Protein 7DTJ (pdb70)

Structure (mmCIF, N/CA/C/O backbone):
data_7DTJ
#
_entry.id   7DTJ
#
_cell.length_a   82.825
_cell.length_b   82.825
_cell.length_c   60.769
_cell.angle_alpha   90.000
_cell.angle_beta   90.000
_cell.angle_gamma   120.000
#
_symmetry.space_group_name_H-M   'P 31 2 1'
#
loop_
_entity.id
_entity.type
_entity.pdbx_description
1 polymer 'ATP-dependent RNA helicase cgh-1'
2 water water
#
loop_
_atom_site.group_PDB
_atom_site.id
_atom_site.type_symbol
_atom_site.label_atom_id
_atom_site.label_alt_id
_atom_site.label_comp_id
_atom_site.label_asym_id
_atom_site.label_entity_id
_atom_site.label_seq_id
_atom_site.pdbx_PDB_ins_code
_atom_site.Cartn_x
_atom_site.Cartn_y
_atom_site.Cartn_z
_atom_site.occupancy
_atom_site.B_iso_or_equiv
_atom_site.auth_seq_id
_atom_site.auth_comp_id
_atom_site.auth_asym_id
_atom_site.auth_atom_id
_atom_site.pdbx_PDB_model_num
ATOM 1 N N . MET A 1 9 ? -41.641 -13.471 17.471 1.00 73.08 247 MET A N 1
ATOM 2 C CA . MET A 1 9 ? -42.081 -12.429 16.552 1.00 70.26 247 MET A CA 1
ATOM 3 C C . MET A 1 9 ? -41.598 -11.058 17.021 1.00 65.52 247 MET A C 1
ATOM 4 O O . MET A 1 9 ? -41.540 -10.785 18.220 1.00 63.91 247 MET A O 1
ATOM 9 N N . GLU A 1 10 ? -41.254 -10.201 16.065 1.00 63.07 248 GLU A N 1
ATOM 10 C CA . GLU A 1 10 ? -40.694 -8.895 16.375 1.00 62.70 248 GLU A CA 1
ATOM 11 C C . GLU A 1 10 ? -41.783 -7.916 16.796 1.00 61.75 248 GLU A C 1
ATOM 12 O O . GLU A 1 10 ? -42.920 -7.971 16.319 1.00 64.04 248 GLU A O 1
ATOM 18 N N . GLU A 1 11 ? -41.418 -7.008 17.704 1.00 59.49 249 GLU A N 1
ATOM 19 C CA . GLU A 1 11 ? -42.344 -5.961 18.122 1.00 58.51 249 GLU A CA 1
ATOM 20 C C . GLU A 1 11 ? -42.641 -5.004 16.974 1.00 57.73 249 GLU A C 1
ATOM 21 O O . GLU A 1 11 ? -43.805 -4.690 16.697 1.00 56.22 249 GLU A O 1
ATOM 27 N N . LEU A 1 12 ? -41.599 -4.533 16.294 1.00 56.24 250 LEU A N 1
ATOM 28 C CA . LEU A 1 12 ? -41.770 -3.623 15.173 1.00 56.58 250 LEU A CA 1
ATOM 29 C C . LEU A 1 12 ? -42.094 -4.397 13.903 1.00 59.96 250 LEU A C 1
ATOM 30 O O . LEU A 1 12 ? -41.570 -5.491 13.673 1.00 61.28 250 LEU A O 1
ATOM 35 N N . THR A 1 13 ? -42.963 -3.821 13.076 1.00 61.64 251 THR A N 1
ATOM 36 C CA . THR A 1 13 ? -43.358 -4.425 11.814 1.00 60.56 251 THR A CA 1
ATOM 37 C C . THR A 1 13 ? -43.146 -3.428 10.682 1.00 59.01 251 THR A C 1
ATOM 38 O O . THR A 1 13 ? -43.104 -2.213 10.892 1.00 54.95 251 THR A O 1
ATOM 42 N N . LEU A 1 14 ? -43.001 -3.965 9.471 1.00 64.33 252 LEU A N 1
ATOM 43 C CA . LEU A 1 14 ? -42.851 -3.151 8.274 1.00 68.80 252 LEU A CA 1
ATOM 44 C C . LEU A 1 14 ? -44.103 -3.121 7.410 1.00 77.96 252 LEU A C 1
ATOM 45 O O . LEU A 1 14 ? -44.132 -2.380 6.421 1.00 79.44 252 LEU A O 1
ATOM 50 N N . LEU A 1 15 ? -45.128 -3.898 7.754 1.00 86.05 253 LEU A N 1
ATOM 51 C CA . LEU A 1 15 ? -46.357 -3.923 6.972 1.00 87.86 253 LEU A CA 1
ATOM 52 C C . LEU A 1 15 ? -47.052 -2.570 7.038 1.00 87.39 253 LEU A C 1
ATOM 53 O O . LEU A 1 15 ? -47.382 -2.081 8.123 1.00 86.43 253 LEU A O 1
ATOM 58 N N . GLY A 1 16 ? -47.274 -1.969 5.871 1.00 83.20 254 GLY A N 1
ATOM 59 C CA . GLY A 1 16 ? -47.802 -0.628 5.760 1.00 79.46 254 GLY A CA 1
ATOM 60 C C . GLY A 1 16 ? -46.789 0.389 5.282 1.00 74.51 254 GLY A C 1
ATOM 61 O O . GLY A 1 16 ? -47.179 1.497 4.889 1.00 72.25 254 GLY A O 1
ATOM 62 N N . VAL A 1 17 ? -45.505 0.047 5.304 1.00 70.16 255 VAL A N 1
ATOM 63 C CA . VAL A 1 17 ? -44.441 0.928 4.843 1.00 63.51 255 VAL A CA 1
ATOM 64 C C . VAL A 1 17 ? -43.954 0.405 3.499 1.00 58.37 255 VAL A C 1
ATOM 65 O O . VAL A 1 17 ? -43.327 -0.657 3.423 1.00 59.10 255 VAL A O 1
ATOM 69 N N . THR A 1 18 ? -44.246 1.144 2.433 1.00 53.81 256 THR A N 1
ATOM 70 C CA . THR A 1 18 ? -43.660 0.838 1.137 1.00 54.18 256 THR A CA 1
ATOM 71 C C . THR A 1 18 ? -42.200 1.274 1.134 1.00 53.11 256 THR A C 1
ATOM 72 O O . THR A 1 18 ? -41.876 2.397 1.532 1.00 50.54 256 THR A O 1
ATOM 76 N N . GLN A 1 19 ? -41.315 0.382 0.699 1.00 52.01 257 GLN A N 1
ATOM 77 C CA . GLN A 1 19 ? -39.879 0.601 0.790 1.00 50.56 257 GLN A CA 1
ATOM 78 C C . GLN A 1 19 ? -3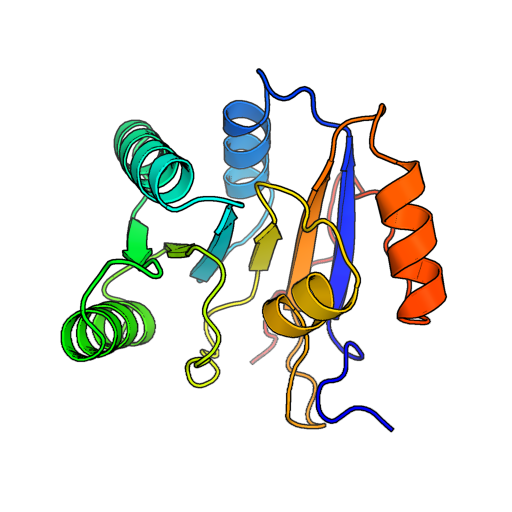9.273 0.665 -0.602 1.00 50.61 257 GLN A C 1
ATOM 79 O O . GLN A 1 19 ? -39.503 -0.226 -1.427 1.00 52.37 257 GLN A O 1
ATOM 85 N N . TYR A 1 20 ? -38.498 1.716 -0.856 1.00 49.15 258 TYR A N 1
ATOM 86 C CA . TYR A 1 20 ? -37.829 1.900 -2.132 1.00 48.29 258 TYR A CA 1
ATOM 87 C C . TYR A 1 20 ? -36.338 2.110 -1.910 1.00 48.28 258 TYR A C 1
ATOM 88 O O . TYR A 1 20 ? -35.885 2.405 -0.801 1.00 46.76 258 TYR A O 1
ATOM 97 N N . TYR A 1 21 ? -35.577 1.945 -2.989 1.00 49.07 259 TYR A N 1
ATOM 98 C CA . TYR A 1 21 ? -34.156 2.246 -2.987 1.00 51.82 259 TYR A CA 1
ATOM 99 C C . TYR A 1 21 ? -33.791 2.913 -4.303 1.00 52.50 259 TYR A C 1
ATOM 100 O O . TYR A 1 21 ? -34.444 2.701 -5.329 1.00 52.58 259 TYR A O 1
ATOM 109 N N . ALA A 1 22 ? -32.741 3.726 -4.261 1.00 52.53 260 ALA A N 1
ATOM 110 C CA . ALA A 1 22 ? -32.202 4.380 -5.444 1.00 53.89 260 ALA A CA 1
ATOM 111 C C . ALA A 1 22 ? -30.692 4.222 -5.432 1.00 55.32 260 ALA A C 1
ATOM 112 O O . ALA A 1 22 ? -30.052 4.452 -4.401 1.00 57.23 260 ALA A O 1
ATOM 114 N N . PHE A 1 23 ? -30.127 3.818 -6.564 1.00 55.35 261 PHE A N 1
ATOM 115 C CA . PHE A 1 23 ? -28.683 3.664 -6.666 1.00 57.59 261 PHE A CA 1
ATOM 116 C C . PHE A 1 23 ? -28.042 5.037 -6.817 1.00 58.83 261 PHE A C 1
ATOM 117 O O . PHE A 1 23 ? -28.281 5.740 -7.803 1.00 58.92 261 PHE A O 1
ATOM 125 N N . VAL A 1 24 ? -27.237 5.420 -5.833 1.00 62.02 262 VAL A N 1
ATOM 126 C CA . VAL A 1 24 ? -26.671 6.760 -5.746 1.00 65.10 262 VAL A CA 1
ATOM 127 C C . VAL A 1 24 ? -25.163 6.646 -5.553 1.00 67.47 262 VAL A C 1
ATOM 128 O O . VAL A 1 24 ? -24.685 5.793 -4.805 1.00 68.08 262 VAL A O 1
ATOM 132 N N . GLN A 1 25 ? -24.418 7.502 -6.243 1.00 69.51 263 GLN A N 1
ATOM 133 C CA . GLN A 1 25 ? -23.027 7.722 -5.884 1.00 71.95 263 GLN A CA 1
ATOM 134 C C . GLN A 1 25 ? -22.964 8.669 -4.693 1.00 71.76 263 GLN A C 1
ATOM 135 O O . GLN A 1 25 ? -23.763 9.603 -4.576 1.00 72.40 263 GLN A O 1
ATOM 141 N N . GLU A 1 26 ? -22.012 8.405 -3.792 1.00 72.18 264 GLU A N 1
ATOM 142 C CA . GLU A 1 26 ? -21.898 9.198 -2.570 1.00 72.51 264 GLU A CA 1
ATOM 143 C C . GLU A 1 26 ? -21.807 10.687 -2.877 1.00 72.95 264 GLU A C 1
ATOM 144 O O . GLU A 1 26 ? -22.364 11.518 -2.150 1.00 72.63 264 GLU A O 1
ATOM 150 N N . LYS A 1 27 ? -21.123 11.040 -3.965 1.00 75.51 265 LYS A N 1
ATOM 151 C CA . LYS A 1 27 ? -21.001 12.437 -4.364 1.00 78.10 265 LYS A CA 1
ATOM 152 C C . LYS A 1 27 ? -22.330 13.037 -4.807 1.00 76.18 265 LYS A C 1
ATOM 153 O O . LYS A 1 27 ? -22.456 14.265 -4.856 1.00 77.21 265 LYS A O 1
ATOM 159 N N . GLN A 1 28 ? -23.323 12.206 -5.123 1.00 74.36 266 GLN A N 1
ATOM 160 C CA . GLN A 1 28 ? -24.581 12.663 -5.700 1.00 73.42 266 GLN A CA 1
ATOM 161 C C . GLN A 1 28 ? -25.759 12.543 -4.740 1.00 67.95 266 GLN A C 1
ATOM 162 O O . GLN A 1 28 ? -26.903 12.759 -5.153 1.00 65.69 266 GLN A O 1
ATOM 168 N N . LYS A 1 29 ? -25.509 12.211 -3.472 1.00 65.68 267 LYS A N 1
ATOM 169 C CA . LYS A 1 29 ? -26.604 11.976 -2.535 1.00 61.12 267 LYS A CA 1
ATOM 170 C C . LYS A 1 29 ? -27.415 13.245 -2.297 1.00 61.45 267 LYS A C 1
ATOM 171 O O . LYS A 1 29 ? -28.651 13.212 -2.290 1.00 60.65 267 LYS A O 1
ATOM 177 N N . VAL A 1 30 ? -26.733 14.374 -2.092 1.00 62.37 268 VAL A N 1
ATOM 178 C CA . VAL A 1 30 ? -27.434 15.635 -1.862 1.00 61.44 268 VAL A CA 1
ATOM 179 C C . VAL A 1 30 ? -28.296 15.991 -3.066 1.00 63.63 268 VAL A C 1
ATOM 180 O O . VAL A 1 30 ? -29.437 16.449 -2.919 1.00 63.18 268 VAL A O 1
ATOM 184 N N . HIS A 1 31 ? -27.770 15.780 -4.275 1.00 66.80 269 HIS A N 1
ATOM 185 C CA . HIS A 1 31 ? -28.537 16.074 -5.480 1.00 69.26 269 HIS A CA 1
ATOM 186 C C . HIS A 1 31 ? -29.757 15.169 -5.594 1.00 66.44 269 HIS A C 1
ATOM 187 O O . HIS A 1 31 ? -30.853 15.631 -5.933 1.00 65.29 269 HIS A O 1
ATOM 194 N N . CYS A 1 32 ? -29.585 13.874 -5.314 1.00 63.58 270 CYS A N 1
ATOM 195 C CA . CYS A 1 32 ? -30.715 12.951 -5.362 1.00 63.20 270 CYS A CA 1
ATOM 196 C C . CYS A 1 32 ? -31.738 13.279 -4.283 1.00 63.05 270 CYS A C 1
ATOM 197 O O . CYS A 1 32 ? -32.946 13.119 -4.494 1.00 61.12 270 CYS A O 1
ATOM 200 N N . LEU A 1 33 ? -31.275 13.740 -3.119 1.00 63.24 271 LEU A N 1
ATOM 201 C CA . LEU 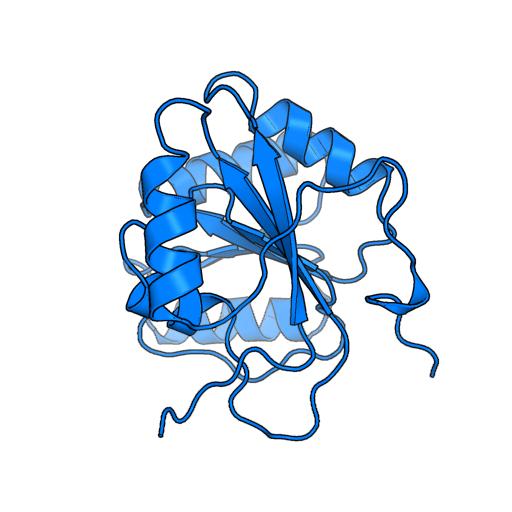A 1 33 ? -32.195 14.148 -2.063 1.00 62.18 271 LEU A CA 1
ATOM 202 C C . LEU A 1 33 ? -33.020 15.353 -2.493 1.00 63.89 271 LEU A C 1
ATOM 203 O O . LEU A 1 33 ? -34.219 15.431 -2.201 1.00 62.98 271 LEU A O 1
ATOM 208 N N . ASN A 1 34 ? -32.394 16.304 -3.191 1.00 65.78 272 ASN A N 1
ATOM 209 C CA . ASN A 1 34 ? -33.126 17.466 -3.682 1.00 66.51 272 ASN A CA 1
ATOM 210 C C . ASN A 1 34 ? -34.146 17.067 -4.741 1.00 64.44 272 ASN A C 1
ATOM 211 O O . ASN A 1 34 ? -35.230 17.656 -4.820 1.00 64.42 272 ASN A O 1
ATOM 216 N N . THR A 1 35 ? -33.816 16.068 -5.565 1.00 63.90 273 THR A N 1
ATOM 217 C CA . THR A 1 35 ? -34.772 15.577 -6.551 1.00 64.55 273 THR A CA 1
ATOM 218 C C . THR A 1 35 ? -35.964 14.901 -5.885 1.00 63.35 273 THR A C 1
ATOM 219 O O . THR A 1 35 ? -37.090 14.997 -6.386 1.00 65.55 273 THR A O 1
ATOM 223 N N . LEU A 1 36 ? -35.741 14.226 -4.755 1.00 60.34 274 LEU A N 1
ATOM 224 C CA . LEU A 1 36 ? -36.843 13.578 -4.050 1.00 60.16 274 LEU A CA 1
ATOM 225 C C . LEU A 1 36 ? -37.791 14.604 -3.441 1.00 62.83 274 LEU A C 1
ATOM 226 O O . LEU A 1 36 ? -39.015 14.430 -3.488 1.00 61.81 274 LEU A O 1
ATOM 231 N N . PHE A 1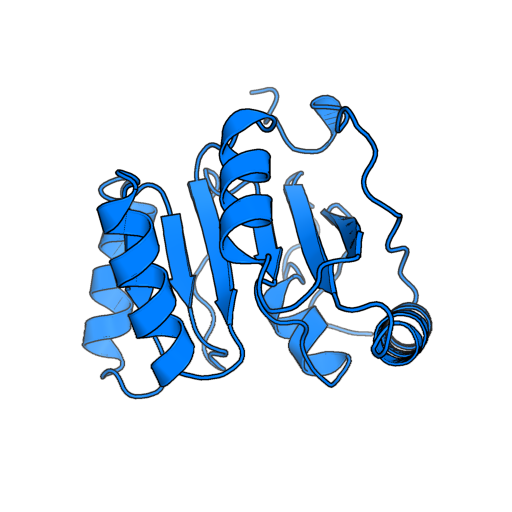 37 ? -37.245 15.679 -2.864 1.00 66.32 275 PHE A N 1
ATOM 232 C CA . PHE A 1 37 ? -38.087 16.733 -2.307 1.00 70.27 275 PHE A CA 1
ATOM 233 C C . PHE A 1 37 ? -38.984 17.354 -3.369 1.00 72.05 275 PHE A C 1
ATOM 234 O O . PHE A 1 37 ? -40.084 17.825 -3.056 1.00 73.25 275 PHE A O 1
ATOM 242 N N . ARG A 1 38 ? -38.539 17.359 -4.625 1.00 73.50 276 ARG A N 1
ATOM 243 C CA . ARG A 1 38 ? -39.264 18.031 -5.695 1.00 75.64 276 ARG A CA 1
ATOM 244 C C . ARG A 1 38 ? -40.304 17.146 -6.368 1.00 75.95 276 ARG A C 1
ATOM 245 O O . ARG A 1 38 ? -41.325 17.659 -6.840 1.00 78.91 276 ARG A O 1
ATOM 247 N N . LYS A 1 39 ? -40.076 15.834 -6.430 1.00 73.40 277 LYS A N 1
ATOM 248 C CA . LYS A 1 39 ? -40.988 14.934 -7.124 1.00 72.34 277 LYS A CA 1
ATOM 249 C C . LYS A 1 39 ? -41.957 14.217 -6.192 1.00 69.43 277 LYS A C 1
ATOM 250 O O . LYS A 1 39 ? -42.904 13.588 -6.675 1.00 70.89 277 LYS A O 1
ATOM 256 N N . LEU A 1 40 ? -41.755 14.301 -4.881 1.00 65.15 278 LEU A N 1
ATOM 257 C CA . LEU A 1 40 ? -42.677 13.734 -3.911 1.00 62.95 278 LEU A CA 1
ATOM 258 C C . LEU A 1 40 ? -43.428 14.845 -3.193 1.00 64.04 278 LEU A C 1
ATOM 259 O O . LEU A 1 40 ? -42.896 15.937 -2.972 1.00 64.32 278 LEU A O 1
ATOM 264 N N . GLN A 1 41 ? -44.674 14.554 -2.826 1.00 64.32 279 GLN A N 1
ATOM 265 C CA . GLN A 1 41 ? -45.461 15.466 -1.997 1.00 64.32 279 GLN A CA 1
ATOM 266 C C . GLN A 1 41 ? -45.210 15.140 -0.525 1.00 59.57 279 GLN A C 1
ATOM 267 O O . GLN A 1 41 ? -46.034 14.555 0.181 1.00 58.66 279 GLN A O 1
ATOM 273 N N . ILE A 1 42 ? -44.025 15.534 -0.076 1.00 56.39 280 ILE A N 1
ATOM 274 C CA . ILE A 1 42 ? -43.604 15.290 1.295 1.00 55.99 280 ILE A CA 1
ATOM 275 C C . ILE A 1 42 ? -44.307 16.276 2.216 1.00 57.13 280 ILE A C 1
ATOM 276 O O . ILE A 1 42 ? -44.255 17.493 2.001 1.00 59.25 280 ILE A O 1
ATOM 281 N N . ASN A 1 43 ? -44.980 15.749 3.237 1.00 55.85 281 ASN A N 1
ATOM 282 C CA . ASN A 1 43 ? -45.542 16.577 4.295 1.00 55.25 281 ASN A CA 1
ATOM 283 C C . ASN A 1 43 ? -44.436 16.910 5.287 1.00 57.11 281 ASN A C 1
ATOM 284 O O . ASN A 1 43 ? -43.891 18.019 5.276 1.00 58.44 281 ASN A O 1
ATOM 289 N N . GLN A 1 44 ? -44.102 15.952 6.147 1.00 55.19 282 GLN A N 1
ATOM 290 C CA . GLN A 1 44 ? -42.914 16.009 6.982 1.00 52.31 282 GLN A CA 1
ATOM 291 C C . GLN A 1 44 ? -42.067 14.776 6.702 1.00 50.36 282 GLN A C 1
ATOM 292 O O . GLN A 1 44 ? -42.586 13.725 6.313 1.00 49.22 282 GLN A O 1
ATOM 298 N N . SER A 1 45 ? -40.756 14.907 6.891 1.00 50.13 283 SER A N 1
ATOM 299 C CA . SER A 1 45 ? -39.841 13.821 6.577 1.00 49.69 283 SER A CA 1
ATOM 300 C C . SER A 1 45 ? -38.795 13.678 7.672 1.00 50.41 283 SER A C 1
ATOM 301 O O . SER A 1 45 ? -38.422 14.650 8.332 1.00 52.79 283 SER A O 1
ATOM 304 N N . ILE A 1 46 ? -38.330 12.445 7.853 1.00 49.63 284 ILE A N 1
ATOM 305 C CA . ILE A 1 46 ? -37.231 12.120 8.752 1.00 47.35 284 ILE A CA 1
ATOM 306 C C . ILE A 1 46 ? -36.114 11.517 7.913 1.00 48.11 284 ILE A C 1
ATOM 307 O O . ILE A 1 46 ? -36.369 10.662 7.058 1.00 49.09 284 ILE A O 1
ATOM 312 N N . ILE A 1 47 ? -34.884 11.970 8.145 1.00 50.35 285 ILE A N 1
ATOM 313 C CA . ILE A 1 47 ? -33.734 11.569 7.341 1.00 50.13 285 ILE A CA 1
ATOM 314 C C . ILE A 1 47 ? -32.647 11.048 8.272 1.00 50.94 285 ILE A C 1
ATOM 315 O O . ILE A 1 47 ? -32.181 11.776 9.157 1.00 52.30 285 ILE A O 1
ATOM 320 N N . PHE A 1 48 ? -32.236 9.798 8.065 1.00 48.87 286 PHE A N 1
ATOM 321 C CA . PHE A 1 48 ? -31.209 9.159 8.877 1.00 48.94 286 PHE A CA 1
ATOM 322 C C . PHE A 1 48 ? -29.862 9.183 8.163 1.00 51.28 286 PHE A C 1
ATOM 323 O O . PHE A 1 48 ? -29.788 8.988 6.945 1.00 50.64 286 PHE A O 1
ATOM 331 N N . CYS A 1 49 ? -28.801 9.423 8.933 1.00 55.60 287 CYS A N 1
ATOM 332 C CA . CYS A 1 49 ? -27.427 9.264 8.476 1.00 58.51 287 CYS A CA 1
ATOM 333 C C . CYS A 1 49 ? -26.653 8.459 9.513 1.00 60.18 287 CYS A C 1
ATOM 334 O O . CYS A 1 49 ? -27.062 8.347 10.671 1.00 60.83 287 CYS A O 1
ATOM 337 N N . ASN A 1 50 ? -25.523 7.899 9.086 1.00 58.71 288 ASN A N 1
ATOM 338 C CA . ASN A 1 50 ? -24.828 6.875 9.857 1.00 59.81 288 ASN A CA 1
ATOM 339 C C . ASN A 1 50 ? -23.836 7.435 10.873 1.00 60.24 288 ASN A C 1
ATOM 340 O O . ASN A 1 50 ? -23.124 6.655 11.513 1.00 61.62 288 ASN A O 1
ATOM 345 N N . SER A 1 51 ? -23.772 8.753 11.044 1.00 60.94 289 SER A N 1
ATOM 346 C CA . SER A 1 51 ? -22.885 9.333 12.044 1.00 62.10 289 SER A CA 1
ATOM 347 C C . SER A 1 51 ? -23.388 10.723 12.402 1.00 63.60 289 SER A C 1
ATOM 348 O O . SER A 1 51 ? -24.061 11.383 11.606 1.00 65.67 289 SER A O 1
ATOM 351 N N . THR A 1 52 ? -23.049 11.158 13.618 1.00 64.61 290 THR A N 1
ATOM 352 C CA . THR A 1 52 ? -23.497 12.466 14.084 1.00 66.58 290 THR A CA 1
ATOM 353 C C . THR A 1 52 ? -22.842 13.598 13.304 1.00 70.12 290 THR A C 1
ATOM 354 O O . THR A 1 52 ? -23.461 14.651 13.110 1.00 72.05 290 THR A O 1
ATOM 358 N N . GLN A 1 53 ? -21.596 13.412 12.862 1.00 71.32 291 GLN A N 1
ATOM 359 C CA . GLN A 1 53 ? -20.955 14.434 12.041 1.00 73.54 291 GLN A CA 1
ATOM 360 C C . GLN A 1 53 ? -21.693 14.612 10.721 1.00 68.86 291 GLN A C 1
ATOM 361 O O . GLN A 1 53 ? -21.936 15.743 10.284 1.00 67.57 291 GLN A O 1
ATOM 367 N N . ARG A 1 54 ? -22.064 13.504 10.076 1.00 65.60 292 ARG A N 1
ATOM 368 C CA . ARG A 1 54 ? -22.812 13.584 8.829 1.00 63.26 292 ARG A CA 1
ATOM 369 C C . ARG A 1 54 ? -24.235 14.083 9.043 1.00 60.00 292 ARG A C 1
ATOM 370 O O . ARG A 1 54 ? -24.837 14.621 8.108 1.00 57.32 292 ARG A O 1
ATOM 378 N N . VAL A 1 55 ? -24.781 13.920 10.250 1.00 59.63 293 VAL A N 1
ATOM 379 C CA . VAL A 1 55 ? -26.095 14.478 10.555 1.00 58.81 293 VAL A CA 1
ATOM 380 C C . VAL A 1 55 ? -26.043 16.001 10.531 1.00 61.38 293 VAL A C 1
ATOM 381 O O . VAL A 1 55 ? -26.891 16.659 9.917 1.00 60.57 293 VAL A O 1
ATOM 385 N N . GLU A 1 56 ? -25.038 16.582 11.191 1.00 64.01 294 GLU A N 1
ATOM 386 C CA . GLU A 1 56 ? -24.912 18.036 11.220 1.00 67.70 294 GLU A CA 1
ATOM 387 C C . GLU A 1 56 ? -24.542 18.589 9.849 1.00 70.39 294 GLU A C 1
ATOM 388 O O . GLU A 1 56 ? -25.036 19.649 9.448 1.00 71.67 294 GLU A O 1
ATOM 394 N N . LEU A 1 57 ? -23.672 17.886 9.118 1.00 71.50 295 LEU A N 1
ATOM 395 C CA . LEU A 1 57 ? -23.283 18.347 7.788 1.00 72.83 295 LEU A CA 1
ATOM 396 C C . LEU A 1 57 ? -24.472 18.356 6.837 1.00 69.44 295 LEU A C 1
ATOM 397 O O . LEU A 1 57 ? -24.625 19.282 6.031 1.00 69.42 295 LEU A O 1
ATOM 402 N N . LEU A 1 58 ? -25.325 17.332 6.913 1.00 65.28 296 LEU A N 1
ATOM 403 C CA . LEU A 1 58 ? -26.500 17.295 6.050 1.00 62.27 296 LEU A CA 1
ATOM 404 C C . LEU A 1 58 ? -27.492 18.389 6.423 1.00 59.78 296 LEU A C 1
ATOM 405 O O . LEU A 1 58 ? -28.025 19.074 5.544 1.00 58.34 296 LEU A O 1
ATOM 410 N N . ALA A 1 59 ? -27.740 18.576 7.723 1.00 60.58 297 ALA A N 1
ATOM 411 C CA . ALA A 1 59 ? -28.722 19.564 8.159 1.00 61.62 297 ALA A CA 1
ATOM 412 C C . ALA A 1 59 ? -28.341 20.970 7.707 1.00 64.12 297 ALA A C 1
ATOM 413 O O . ALA A 1 59 ? -29.209 21.762 7.323 1.00 62.45 297 ALA A O 1
ATOM 415 N N . LYS A 1 60 ? -27.047 21.298 7.740 1.00 67.42 2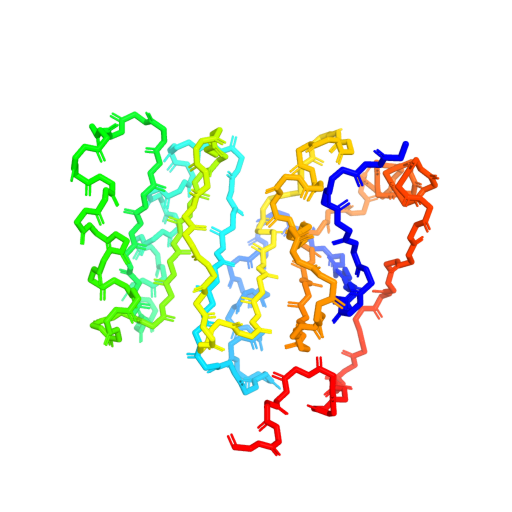98 LYS A N 1
ATOM 416 C CA . LYS A 1 60 ? -26.618 22.626 7.312 1.00 72.31 298 LYS A CA 1
ATOM 417 C C . LYS A 1 60 ? -26.746 22.783 5.802 1.00 75.07 298 LYS A C 1
ATOM 418 O O . LYS A 1 60 ? -27.248 23.804 5.316 1.00 77.99 298 LYS A O 1
ATOM 424 N N . LYS A 1 61 ? -26.283 21.785 5.044 1.00 74.11 299 LYS A N 1
ATOM 425 C CA . LYS A 1 61 ? -26.443 21.813 3.593 1.00 75.25 299 LYS A CA 1
ATOM 426 C C . LYS A 1 61 ? -27.909 21.979 3.212 1.00 75.80 299 LYS A C 1
ATOM 427 O O . LYS A 1 61 ? -28.259 22.846 2.404 1.00 76.04 299 LYS A O 1
ATOM 433 N N . ILE A 1 62 ? -28.786 21.172 3.817 1.00 75.76 300 ILE A N 1
ATOM 434 C CA . ILE A 1 62 ? -30.206 21.203 3.472 1.00 75.16 300 ILE A CA 1
ATOM 435 C C . ILE A 1 62 ? -30.789 22.593 3.706 1.00 75.40 300 ILE A C 1
ATOM 436 O O . ILE A 1 62 ? -31.540 23.115 2.871 1.00 74.52 300 ILE A O 1
ATOM 441 N N . THR A 1 63 ? -30.452 23.218 4.837 1.00 76.95 301 THR A N 1
ATOM 442 C CA . THR A 1 63 ? -30.938 24.571 5.091 1.00 79.65 301 THR A CA 1
ATOM 443 C C . THR A 1 63 ? -30.336 25.574 4.115 1.00 82.91 301 THR A C 1
ATOM 444 O O . THR A 1 63 ? -30.950 26.611 3.838 1.00 81.62 301 THR A O 1
ATOM 448 N N . GLU A 1 64 ? -29.145 25.285 3.584 1.00 87.07 302 GLU A N 1
ATOM 449 C CA . GLU A 1 64 ? -28.531 26.184 2.612 1.00 92.21 302 GLU A CA 1
ATOM 450 C C . GLU A 1 64 ? -29.279 26.162 1.285 1.00 93.14 302 GLU A C 1
ATOM 451 O O . GLU A 1 64 ? -29.484 27.214 0.667 1.00 96.41 302 GLU A O 1
ATOM 457 N N . ILE A 1 65 ? -29.695 24.976 0.826 1.00 90.33 303 ILE A N 1
ATOM 458 C CA . ILE A 1 65 ? -30.515 24.894 -0.378 1.00 89.36 303 ILE A CA 1
ATOM 459 C C . ILE A 1 65 ? -31.883 25.529 -0.145 1.00 89.70 303 ILE A C 1
ATOM 460 O O . ILE A 1 65 ? -32.568 25.908 -1.102 1.00 92.47 303 ILE A O 1
ATOM 465 N N . GLY A 1 66 ? -32.287 25.692 1.113 1.00 87.70 304 GLY A N 1
ATOM 466 C CA . GLY A 1 66 ? -33.489 26.441 1.420 1.00 88.63 304 GLY A CA 1
ATOM 467 C C . GLY A 1 66 ? -34.649 25.593 1.894 1.00 88.36 304 GLY A C 1
ATOM 468 O O . GLY A 1 66 ? -35.807 25.875 1.571 1.00 90.49 304 GLY A O 1
ATOM 469 N N . TYR A 1 67 ? -34.353 24.553 2.667 1.00 85.78 305 TYR A N 1
ATOM 470 C CA . TYR A 1 67 ? -35.372 23.674 3.213 1.00 83.73 305 TYR A CA 1
ATOM 471 C C . TYR A 1 67 ? -35.360 23.745 4.734 1.00 80.23 305 TYR A C 1
ATOM 472 O O . TYR A 1 67 ? -34.308 23.905 5.358 1.00 80.82 305 TYR A O 1
ATOM 481 N N . SER A 1 68 ? -36.545 23.631 5.323 1.00 78.07 306 SER A N 1
ATOM 482 C CA . SER A 1 68 ? -36.687 23.677 6.771 1.00 76.13 306 SER A CA 1
ATOM 483 C C . SER A 1 68 ? -36.240 22.355 7.381 1.00 73.95 306 SER A C 1
ATOM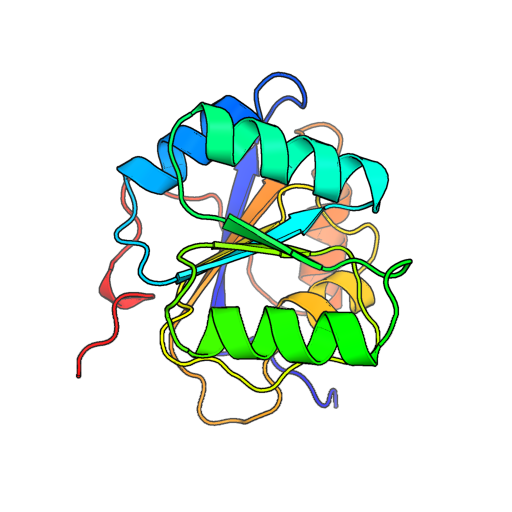 484 O O . SER A 1 68 ? -36.718 21.288 6.987 1.00 73.89 306 SER A O 1
ATOM 487 N N . CYS A 1 69 ? -35.328 22.424 8.348 1.00 72.65 307 CYS A N 1
ATOM 488 C CA . CYS A 1 69 ? -34.853 21.207 8.992 1.00 71.35 307 CYS A CA 1
ATOM 489 C C . CYS A 1 69 ? -34.213 21.530 10.338 1.00 70.56 307 CYS A C 1
ATOM 490 O O . CYS A 1 69 ? -33.474 22.510 10.469 1.00 71.17 307 CYS A O 1
ATOM 493 N N . TYR A 1 70 ? -34.546 20.715 11.340 1.00 67.87 308 TYR A N 1
ATOM 494 C CA . TYR A 1 70 ? -33.796 20.595 12.579 1.00 67.34 308 TYR A CA 1
ATOM 495 C C . TYR A 1 70 ? -32.931 19.340 12.502 1.00 68.24 308 TYR A C 1
ATOM 496 O O . TYR A 1 70 ? -32.867 18.662 11.472 1.00 69.13 308 TYR A O 1
ATOM 505 N N . TYR A 1 71 ? -32.274 19.010 13.612 1.00 66.62 309 TYR A N 1
ATOM 506 C CA . TYR A 1 71 ? -31.574 17.737 13.705 1.00 63.97 309 TYR A CA 1
ATOM 507 C C . TYR A 1 71 ? -31.426 17.330 15.164 1.00 61.32 309 TYR A C 1
ATOM 508 O O . TYR A 1 71 ? -31.314 18.176 16.055 1.00 60.44 309 TYR A O 1
ATOM 517 N N . ILE A 1 72 ? -31.429 16.018 15.392 1.00 58.38 310 ILE A N 1
ATOM 518 C CA . ILE A 1 72 ? -31.091 15.421 16.678 1.00 58.97 310 ILE A CA 1
ATOM 519 C C . ILE A 1 72 ? -30.146 14.257 16.415 1.00 60.05 310 ILE A C 1
ATOM 520 O O . ILE A 1 72 ? -30.285 13.553 15.410 1.00 62.08 310 ILE A O 1
ATOM 525 N N . HIS A 1 73 ? -29.173 14.062 17.302 1.00 58.81 311 HIS A N 1
ATOM 526 C CA . HIS A 1 73 ? -28.283 12.915 17.181 1.00 57.81 311 HIS A CA 1
ATOM 527 C C . HIS A 1 73 ? -27.868 12.452 18.573 1.00 58.55 311 HIS A C 1
ATOM 528 O O . HIS A 1 73 ? -28.248 13.042 19.588 1.00 57.84 311 HIS A O 1
ATOM 535 N N . SER A 1 74 ? -27.073 11.380 18.605 1.00 60.93 312 SER A N 1
ATOM 536 C CA . SER A 1 74 ? -26.823 10.647 19.841 1.00 63.89 312 SER A CA 1
ATOM 537 C C . SER A 1 74 ? -25.990 11.429 20.850 1.00 67.22 312 SER A C 1
ATOM 538 O O . SER A 1 74 ? -26.069 11.138 22.048 1.00 69.71 312 SER A O 1
ATOM 541 N N . LYS A 1 75 ? -25.196 12.400 20.409 1.00 66.00 313 LYS A N 1
ATOM 542 C CA . LYS A 1 75 ? -24.327 13.125 21.326 1.00 69.66 313 LYS A CA 1
ATOM 543 C C . LYS A 1 75 ? -24.952 14.408 21.860 1.00 70.37 313 LYS A C 1
ATOM 544 O O . LYS A 1 75 ? -24.292 15.135 22.609 1.00 73.38 313 LYS A O 1
ATOM 550 N N . MET A 1 76 ? -26.199 14.698 21.502 1.00 66.93 314 MET A N 1
ATOM 551 C CA . MET A 1 76 ? -26.957 15.715 22.210 1.00 65.98 314 MET A CA 1
ATOM 552 C C . MET A 1 76 ? -27.490 15.142 23.520 1.00 67.13 314 MET A C 1
ATOM 553 O O . MET A 1 76 ? -27.547 13.925 23.716 1.00 67.93 314 MET A O 1
ATOM 558 N N . ALA A 1 77 ? -27.877 16.034 24.427 1.00 67.70 315 ALA A N 1
ATOM 559 C CA . ALA A 1 77 ? -28.494 15.605 25.673 1.00 68.90 315 ALA A CA 1
ATOM 560 C C . ALA A 1 77 ? -29.932 15.164 25.422 1.00 70.35 315 ALA A C 1
ATOM 561 O O . ALA A 1 77 ? -30.593 15.632 24.489 1.00 71.65 315 ALA A O 1
ATOM 563 N N . GLN A 1 78 ? -30.414 14.253 26.273 1.00 70.40 316 GLN A N 1
ATOM 564 C CA . GLN A 1 78 ? -31.722 13.646 26.037 1.00 68.98 316 GLN A CA 1
ATOM 565 C C . GLN A 1 78 ? -32.843 14.673 26.152 1.00 66.61 316 GLN A C 1
ATOM 566 O O . GLN A 1 78 ? -33.793 14.656 25.360 1.00 64.84 316 GLN A O 1
ATOM 572 N N . ASN A 1 79 ? -32.760 15.574 27.131 1.00 66.21 317 ASN A N 1
ATOM 573 C CA . ASN A 1 79 ? -33.799 16.589 27.273 1.00 65.29 317 ASN A CA 1
ATOM 574 C C . ASN A 1 79 ? -33.772 17.581 26.118 1.00 62.41 317 ASN A C 1
ATOM 575 O O . ASN A 1 79 ? -34.815 18.137 25.757 1.00 62.48 317 ASN A O 1
ATOM 580 N N . HIS A 1 80 ? -32.597 17.813 25.526 1.00 60.32 318 HIS A N 1
ATOM 581 C CA . HIS A 1 80 ? -32.529 18.640 24.326 1.00 59.50 318 HIS A CA 1
ATOM 582 C C . HIS A 1 80 ? -33.145 17.922 23.132 1.00 58.70 318 HIS A C 1
ATOM 583 O O . HIS A 1 80 ? -33.846 18.541 22.323 1.00 59.82 318 HIS A O 1
ATOM 590 N N . ARG A 1 81 ? -32.896 16.616 23.006 1.00 58.54 319 ARG A N 1
ATOM 591 C CA . ARG A 1 81 ? -33.511 15.844 21.930 1.00 58.55 319 ARG A CA 1
ATOM 592 C C . ARG A 1 81 ? -35.029 15.845 22.050 1.00 54.40 319 ARG A C 1
ATOM 593 O O . ARG A 1 81 ? -35.740 15.916 21.041 1.00 51.73 319 ARG A O 1
ATOM 601 N N . ASN A 1 82 ? -3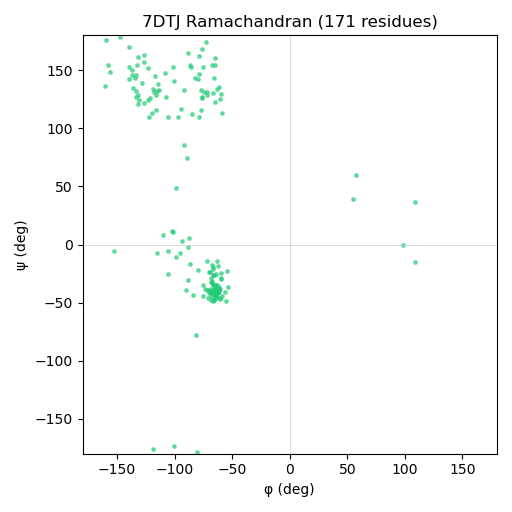5.543 15.764 23.281 1.00 56.51 320 ASN A N 1
ATOM 602 C CA . ASN A 1 82 ? -36.987 15.766 23.493 1.00 60.24 320 ASN A CA 1
ATOM 603 C C . ASN A 1 82 ? -37.617 17.055 22.981 1.00 61.72 320 ASN A C 1
ATOM 604 O O . ASN A 1 82 ? -38.636 17.029 22.280 1.00 61.38 320 ASN A O 1
ATOM 609 N N . ARG A 1 83 ? -37.015 18.198 23.317 1.00 62.10 321 ARG A N 1
ATOM 610 C CA . ARG A 1 83 ? -37.626 19.482 22.989 1.00 62.21 321 ARG A CA 1
ATOM 611 C C . ARG A 1 83 ? -37.549 19.775 21.496 1.00 60.23 321 ARG A C 1
ATOM 612 O O . ARG A 1 83 ? -38.497 20.318 20.917 1.00 58.84 321 ARG A O 1
ATOM 620 N N . VAL A 1 84 ? -36.431 19.428 20.854 1.00 62.74 322 VAL A N 1
ATOM 621 C CA . VAL A 1 84 ? -36.332 19.590 19.405 1.00 62.07 322 VAL A CA 1
ATOM 622 C C . VAL A 1 84 ? -37.353 18.701 18.708 1.00 61.79 322 VAL A C 1
ATOM 623 O O . VAL A 1 84 ? -38.051 19.130 17.781 1.00 63.97 322 VAL A O 1
ATOM 627 N N . PHE A 1 85 ? -37.457 17.445 19.152 1.00 56.76 323 PHE A N 1
ATOM 628 C CA . PHE A 1 85 ? -38.456 16.537 18.599 1.00 55.56 323 PHE A CA 1
ATOM 629 C C . PHE A 1 85 ? -39.866 17.062 18.836 1.00 55.52 323 PHE A C 1
ATOM 630 O O . PHE A 1 85 ? -40.735 16.945 17.963 1.00 56.88 323 PHE A O 1
ATOM 638 N N . HIS A 1 86 ? -40.112 17.643 20.012 1.00 55.83 324 HIS A N 1
ATOM 639 C CA . HIS A 1 86 ? -41.412 18.249 20.281 1.00 57.19 324 HIS A CA 1
ATOM 640 C C . HIS A 1 86 ? -41.675 19.420 19.342 1.00 58.11 324 HIS A C 1
ATOM 641 O O . HIS A 1 86 ? -42.804 19.609 18.874 1.00 57.02 324 HIS A O 1
ATOM 648 N N . ASP A 1 87 ? -40.642 20.216 19.053 1.00 59.54 325 ASP A N 1
ATOM 649 C CA . ASP A 1 87 ? -40.795 21.306 18.095 1.00 63.04 325 ASP A CA 1
ATOM 650 C C . ASP A 1 87 ? -41.084 20.772 16.698 1.00 63.04 325 ASP A C 1
ATOM 651 O O . ASP A 1 87 ? -41.885 21.352 15.955 1.00 64.26 325 ASP A O 1
ATOM 656 N N . PHE A 1 88 ? -40.440 19.664 16.323 1.00 59.80 326 PHE A N 1
ATOM 657 C CA . PHE A 1 88 ? -40.663 19.078 15.005 1.00 57.18 326 PHE A CA 1
ATOM 658 C C . PHE A 1 88 ? -42.071 18.507 14.892 1.00 55.21 326 PHE A C 1
ATOM 659 O O . PHE A 1 88 ? -42.777 18.757 13.908 1.00 52.96 326 PHE A O 1
ATOM 667 N N . ARG A 1 89 ? -42.495 17.734 15.896 1.00 55.64 327 ARG A N 1
ATOM 668 C CA . ARG A 1 89 ? -43.854 17.203 15.909 1.00 57.62 327 ARG A CA 1
ATOM 669 C C . ARG A 1 89 ? -44.889 18.321 15.901 1.00 62.12 327 ARG A C 1
ATOM 670 O O . ARG A 1 89 ? -45.990 18.148 15.363 1.00 63.96 327 ARG A O 1
ATOM 678 N N . GLN A 1 90 ? -44.548 19.478 16.472 1.00 65.50 328 GLN A N 1
ATOM 679 C CA . GLN A 1 90 ? -45.462 20.612 16.500 1.00 71.17 328 GLN A CA 1
ATOM 680 C C . GLN A 1 90 ? -45.729 21.185 15.115 1.00 71.64 328 GLN A C 1
ATOM 681 O O . GLN A 1 90 ? -46.746 21.861 14.924 1.00 72.05 328 GLN A O 1
ATOM 687 N N . GLY A 1 91 ? -44.849 20.933 14.152 1.00 70.71 329 GLY A N 1
ATOM 688 C CA . GLY A 1 91 ? -44.934 21.562 12.853 1.00 72.09 329 GLY A CA 1
ATOM 689 C C . GLY A 1 91 ? -44.029 22.759 12.677 1.00 73.74 329 GLY A C 1
ATOM 690 O O . GLY A 1 91 ? -44.025 23.356 11.594 1.00 74.30 329 GLY A O 1
ATOM 691 N N . ASN A 1 92 ? -43.263 23.130 13.708 1.00 74.59 330 ASN A N 1
ATOM 692 C CA . ASN A 1 92 ? -42.295 24.211 13.574 1.00 76.77 330 ASN A CA 1
ATOM 693 C C . ASN A 1 92 ? -41.205 23.877 12.567 1.00 75.93 330 ASN A C 1
ATOM 694 O O . ASN A 1 92 ? -40.466 24.774 12.146 1.00 74.99 330 ASN A O 1
ATOM 699 N N . CYS A 1 93 ? -41.093 22.611 12.174 1.00 76.82 331 CYS A N 1
ATOM 700 C CA . CYS A 1 93 ? -40.033 22.157 11.292 1.00 76.18 331 CYS A CA 1
ATOM 701 C C . CYS A 1 93 ? -40.612 21.219 10.244 1.00 71.89 331 CYS A C 1
ATOM 702 O O . CYS A 1 93 ? -41.537 20.451 10.520 1.00 69.36 331 CYS A O 1
ATOM 705 N N . ARG A 1 94 ? -40.047 21.281 9.039 1.00 68.14 332 ARG A N 1
ATOM 706 C CA . ARG A 1 94 ? -40.525 20.461 7.934 1.00 64.27 332 ARG A CA 1
ATOM 707 C C . ARG A 1 94 ? -39.813 19.115 7.851 1.00 59.77 332 ARG A C 1
ATOM 708 O O . ARG A 1 94 ? -40.448 18.099 7.549 1.00 57.97 332 ARG A O 1
ATOM 716 N N . ASN A 1 95 ? -38.508 19.082 8.110 1.00 56.93 333 ASN A N 1
ATOM 717 C CA . ASN A 1 95 ? -37.726 17.858 8.033 1.00 55.42 333 ASN A CA 1
ATOM 718 C C . ASN A 1 95 ? -36.864 17.727 9.279 1.00 54.93 333 ASN A C 1
ATOM 719 O O . ASN A 1 95 ? -36.517 18.723 9.918 1.00 58.31 333 ASN A O 1
ATOM 724 N N . LEU A 1 96 ? -36.519 16.488 9.624 1.00 49.83 334 LEU A N 1
ATOM 725 C CA . LEU A 1 96 ? -35.707 16.211 10.802 1.00 47.12 334 LEU A CA 1
ATOM 726 C C . LEU A 1 96 ? -34.577 15.268 10.425 1.00 50.60 334 LEU A C 1
ATOM 727 O O . LEU A 1 96 ? -34.823 14.153 9.952 1.00 49.90 334 LEU A O 1
ATOM 732 N N . VAL A 1 97 ? -33.342 15.709 10.631 1.00 52.60 335 VAL A N 1
ATOM 733 C CA . VAL A 1 97 ? -32.171 14.867 10.416 1.00 52.64 335 VAL A CA 1
ATOM 734 C C . VAL A 1 97 ? -31.834 14.183 11.733 1.00 53.73 335 VAL A C 1
ATOM 735 O O . VAL A 1 97 ? -31.800 14.824 12.789 1.00 53.63 335 VAL A O 1
ATOM 739 N N . CYS A 1 98 ? -31.597 12.880 11.680 1.00 53.75 336 CYS A N 1
ATOM 740 C CA . CYS A 1 98 ? -31.335 12.098 12.877 1.00 55.99 336 CYS A CA 1
ATOM 741 C C . CYS A 1 98 ? -30.230 11.085 12.632 1.00 56.84 336 CYS A C 1
ATOM 742 O O . CYS A 1 98 ? -30.118 10.509 11.547 1.00 57.09 336 CYS A O 1
ATOM 745 N N . SER A 1 99 ? -29.400 10.894 13.652 1.00 55.87 337 SER A N 1
ATOM 746 C CA . SER A 1 99 ? -28.563 9.713 13.737 1.00 53.04 337 SER A CA 1
ATOM 747 C C . SER A 1 99 ? -29.399 8.556 14.274 1.00 52.19 337 SER A C 1
ATOM 748 O O . SER A 1 99 ? -30.595 8.695 14.550 1.00 51.17 337 SER A O 1
ATOM 751 N N . ASP A 1 100 ? -28.770 7.398 14.435 1.00 50.06 338 ASP A N 1
ATOM 752 C CA . ASP A 1 100 ? -29.449 6.281 15.072 1.00 50.18 338 ASP A CA 1
ATOM 753 C C . ASP A 1 100 ? -29.601 6.559 16.562 1.00 50.84 338 ASP A C 1
ATOM 754 O O . ASP A 1 100 ? -28.641 6.948 17.233 1.00 54.82 338 ASP A O 1
ATOM 759 N N . LEU A 1 101 ? -30.814 6.372 17.075 1.00 48.20 339 LEU A N 1
ATOM 760 C CA . LEU A 1 101 ? -31.120 6.623 18.477 1.00 47.35 339 LEU A CA 1
ATOM 761 C C . LEU A 1 101 ? -31.867 5.427 19.046 1.00 45.78 339 LEU A C 1
ATOM 762 O O . LEU A 1 101 ? -32.855 4.975 18.460 1.00 46.75 339 LEU A O 1
ATOM 767 N N . LEU A 1 102 ? -31.388 4.917 20.183 1.00 44.70 340 LEU A N 1
ATOM 768 C CA . LEU A 1 102 ? -32.047 3.781 20.818 1.00 47.47 340 LEU A CA 1
ATOM 769 C C . LEU A 1 102 ? -33.453 4.146 21.277 1.00 50.04 340 LEU A C 1
ATOM 770 O O . LEU A 1 102 ? -34.399 3.373 21.083 1.00 51.56 340 LEU A O 1
ATOM 775 N N . THR A 1 103 ? -33.611 5.320 21.882 1.00 48.75 341 THR A N 1
ATOM 776 C CA . THR A 1 103 ? -34.905 5.782 22.368 1.00 48.69 341 THR A CA 1
ATOM 777 C C . THR A 1 103 ? -35.651 6.448 21.218 1.00 50.92 341 THR A C 1
ATOM 778 O O . THR A 1 103 ? -35.247 7.513 20.739 1.00 53.35 341 THR A O 1
ATOM 782 N N . ARG A 1 104 ? -36.738 5.821 20.775 1.00 49.24 342 ARG A N 1
ATOM 783 C CA . ARG A 1 104 ? -37.540 6.342 19.680 1.00 48.82 342 ARG A CA 1
ATOM 784 C C . ARG A 1 104 ? -38.565 7.346 20.192 1.00 50.10 342 ARG A C 1
ATOM 785 O O . ARG A 1 104 ? -39.006 7.285 21.343 1.00 51.57 342 ARG A O 1
ATOM 793 N N . GLY A 1 105 ? -38.940 8.275 19.319 1.00 46.38 343 GLY A N 1
ATOM 794 C CA . GLY A 1 105 ? -40.022 9.182 19.619 1.00 48.39 343 GLY A CA 1
ATOM 795 C C . GLY A 1 105 ? -41.368 8.622 19.202 1.00 49.40 343 GLY A C 1
ATOM 796 O O . GLY A 1 105 ? -41.455 7.653 18.450 1.00 48.67 343 GLY A O 1
ATOM 797 N N . ILE A 1 106 ? -42.432 9.245 19.715 1.00 50.80 344 ILE A N 1
ATOM 798 C CA . ILE A 1 106 ? -43.773 8.821 19.340 1.00 49.81 344 ILE A CA 1
ATOM 799 C C . ILE A 1 106 ? -43.999 9.080 17.852 1.00 51.08 344 ILE A C 1
ATOM 800 O O . ILE A 1 106 ? -43.298 9.875 17.212 1.00 50.92 344 ILE A O 1
ATOM 805 N N . ASP A 1 107 ? -44.991 8.390 17.296 1.00 55.04 345 ASP A N 1
ATOM 806 C CA . ASP A 1 107 ? -45.303 8.548 15.884 1.00 59.51 345 ASP A CA 1
ATOM 807 C C . ASP A 1 107 ? -45.814 9.955 15.602 1.00 56.42 345 ASP A C 1
ATOM 808 O O . ASP A 1 107 ? -46.521 10.554 16.417 1.00 53.29 345 ASP A O 1
ATOM 813 N N . ILE A 1 108 ? -45.441 10.484 14.440 1.00 54.38 346 ILE A N 1
ATOM 814 C CA . ILE A 1 108 ? -45.882 11.796 13.981 1.00 53.36 346 ILE A CA 1
ATOM 815 C C . ILE A 1 108 ? -46.701 11.587 12.717 1.00 55.07 346 ILE A C 1
ATOM 816 O O . ILE A 1 108 ? -46.173 11.121 11.699 1.00 53.08 346 ILE A O 1
ATOM 821 N N . GLN A 1 109 ? -47.990 11.930 12.784 1.00 62.05 347 GLN A N 1
ATOM 822 C CA . GLN A 1 109 ? -48.901 11.628 11.684 1.00 65.51 347 GLN A CA 1
ATOM 823 C C . GLN A 1 109 ? -48.505 12.350 10.403 1.00 61.42 347 GLN A C 1
ATOM 824 O O . GLN A 1 109 ? -48.671 11.803 9.307 1.00 59.31 347 GLN A O 1
ATOM 830 N N . ALA A 1 110 ? -47.972 13.567 10.514 1.00 54.42 348 ALA A N 1
ATOM 831 C CA . ALA A 1 110 ? -47.586 14.316 9.325 1.00 50.79 348 ALA A CA 1
ATOM 832 C C . ALA A 1 110 ? -46.346 13.752 8.643 1.00 51.01 348 ALA A C 1
ATOM 833 O O . ALA A 1 110 ? -46.069 14.126 7.499 1.00 53.07 348 ALA A O 1
ATOM 835 N N . VAL A 1 111 ? -45.595 12.869 9.299 1.00 49.39 349 VAL A N 1
ATOM 836 C CA . VAL A 1 111 ? -44.425 12.258 8.678 1.00 49.91 349 VAL A CA 1
ATOM 837 C C . VAL A 1 111 ? -44.910 11.149 7.745 1.00 51.29 349 VAL A C 1
ATOM 838 O O . VAL A 1 111 ? -45.397 10.114 8.197 1.00 52.89 349 VAL A O 1
ATOM 842 N N . ASN A 1 112 ? -44.776 11.370 6.439 1.00 49.79 350 ASN A N 1
ATOM 843 C CA . ASN A 1 112 ? -45.156 10.377 5.447 1.00 50.62 350 ASN A CA 1
ATOM 844 C C . ASN A 1 112 ? -43.985 9.852 4.629 1.00 49.99 350 ASN A C 1
ATOM 845 O O . ASN A 1 112 ? -44.174 8.906 3.855 1.00 50.18 350 ASN A O 1
ATOM 850 N N . VAL A 1 113 ? -42.792 10.424 4.773 1.00 50.36 351 VAL A N 1
ATOM 851 C CA . VAL A 1 113 ? -41.604 9.969 4.062 1.00 51.01 351 VAL A CA 1
ATOM 852 C C . VAL A 1 113 ? -40.454 9.867 5.053 1.00 51.65 351 VAL A C 1
ATOM 853 O O . VAL A 1 113 ? -40.163 10.827 5.774 1.00 55.62 351 VAL A O 1
ATOM 857 N N . VAL A 1 114 ? -39.808 8.705 5.094 1.00 49.34 352 VAL A N 1
ATOM 858 C CA . VAL A 1 114 ? -38.578 8.504 5.851 1.00 50.99 352 VAL A CA 1
ATOM 859 C C . VAL A 1 114 ? -37.483 8.138 4.860 1.00 49.93 352 VAL A C 1
ATOM 860 O O . VAL A 1 114 ? -37.679 7.267 4.006 1.00 49.84 352 VAL A O 1
ATOM 864 N N . ILE A 1 115 ? -36.337 8.805 4.968 1.00 46.82 353 ILE A N 1
ATOM 865 C CA . ILE A 1 115 ? -35.249 8.658 4.010 1.00 46.71 353 ILE A CA 1
ATOM 866 C C . ILE A 1 115 ? -34.003 8.183 4.743 1.00 44.68 353 ILE A C 1
ATOM 867 O O . ILE A 1 115 ? -33.578 8.803 5.724 1.00 41.99 353 ILE A O 1
ATOM 872 N N . ASN A 1 116 ? -33.424 7.084 4.265 1.00 45.43 354 ASN A N 1
ATOM 873 C CA . ASN A 1 116 ? -32.126 6.616 4.746 1.00 46.83 354 ASN A CA 1
ATOM 874 C C . ASN A 1 116 ? -31.063 7.229 3.844 1.00 49.12 354 ASN A C 1
ATOM 875 O O . ASN A 1 116 ? -30.642 6.635 2.849 1.00 48.73 354 ASN A O 1
ATOM 880 N N . PHE A 1 117 ? -30.646 8.452 4.187 1.00 48.35 355 PHE A N 1
ATOM 881 C CA . PHE A 1 117 ? -29.587 9.120 3.436 1.00 47.26 355 PHE A CA 1
ATOM 882 C C . PHE A 1 117 ? -28.325 8.268 3.397 1.00 49.22 355 PHE A C 1
ATOM 883 O O . PHE A 1 117 ? -27.658 8.175 2.359 1.00 50.12 355 PHE A O 1
ATOM 891 N N . ASP A 1 118 ? -27.982 7.642 4.519 1.00 49.29 356 ASP A N 1
ATOM 892 C CA . ASP A 1 118 ? -26.959 6.608 4.576 1.00 51.67 356 ASP A CA 1
ATOM 893 C C . ASP A 1 118 ? -27.628 5.288 4.932 1.00 54.80 356 ASP A C 1
ATOM 894 O O . ASP A 1 118 ? -28.448 5.233 5.855 1.00 56.92 356 ASP A O 1
ATOM 899 N N . PHE A 1 119 ? -27.289 4.240 4.200 1.00 55.55 357 PHE A N 1
ATOM 900 C CA . PHE A 1 119 ? -27.942 2.953 4.403 1.00 56.39 357 PHE A CA 1
ATOM 901 C C . PHE A 1 119 ? -27.390 2.277 5.653 1.00 56.24 357 PHE A C 1
ATOM 902 O O . PHE A 1 119 ? -26.170 2.232 5.838 1.00 57.70 357 PHE A O 1
ATOM 910 N N . PRO A 1 120 ? -28.246 1.748 6.524 1.00 54.95 358 PRO A N 1
ATOM 911 C CA . PRO A 1 120 ? -27.747 1.060 7.719 1.00 55.91 358 PRO A CA 1
ATOM 912 C C . PRO A 1 120 ? -27.026 -0.228 7.357 1.00 60.31 358 PRO A C 1
ATOM 913 O O . PRO A 1 120 ? -27.279 -0.840 6.317 1.00 61.54 358 PRO A O 1
ATOM 917 N N . ARG A 1 121 ? -26.116 -0.638 8.238 1.00 63.24 359 ARG A N 1
ATOM 918 C CA . ARG A 1 121 ? -25.244 -1.769 7.953 1.00 67.22 359 ARG A CA 1
ATOM 919 C C . ARG A 1 121 ? -25.850 -3.116 8.328 1.00 67.92 359 ARG A C 1
ATOM 920 O O . ARG A 1 121 ? -25.362 -4.146 7.851 1.00 70.51 359 ARG A O 1
ATOM 928 N N . ASN A 1 122 ? -26.891 -3.145 9.158 1.00 64.26 360 ASN A N 1
ATOM 929 C CA . ASN A 1 122 ? -27.493 -4.404 9.577 1.00 63.20 360 ASN A CA 1
ATOM 930 C C . ASN A 1 122 ? -29.010 -4.265 9.595 1.00 58.62 360 ASN A C 1
ATOM 931 O O . ASN A 1 122 ? -29.560 -3.167 9.473 1.00 56.89 360 ASN A O 1
ATOM 936 N N . ALA A 1 123 ? -29.686 -5.404 9.759 1.00 58.06 361 ALA A N 1
ATOM 937 C CA . ALA A 1 123 ? -31.141 -5.430 9.634 1.00 56.08 361 ALA A CA 1
ATOM 938 C C . ALA A 1 123 ? -31.825 -4.829 10.856 1.00 53.49 361 ALA A C 1
ATOM 939 O O . ALA A 1 123 ? -32.878 -4.192 10.730 1.00 55.07 361 ALA A O 1
ATOM 941 N N . GLU A 1 124 ? -31.253 -5.024 12.047 1.00 51.51 362 GLU A N 1
ATOM 942 C CA . GLU A 1 124 ? -31.891 -4.500 13.251 1.00 51.65 362 GLU A CA 1
ATOM 943 C C . GLU A 1 124 ? -31.850 -2.978 13.293 1.00 49.77 362 GLU A C 1
ATOM 944 O O . GLU A 1 124 ? -32.773 -2.351 13.824 1.00 48.99 362 GLU A O 1
ATOM 950 N N . THR A 1 125 ? -30.799 -2.366 12.740 1.00 47.81 363 THR A N 1
ATOM 951 C CA . THR A 1 125 ? -30.776 -0.912 12.619 1.00 45.18 363 THR A CA 1
ATOM 952 C C . THR A 1 125 ? -31.819 -0.435 11.617 1.00 45.19 363 THR A C 1
ATOM 953 O O . THR A 1 125 ? -32.497 0.573 11.848 1.00 46.51 363 THR A O 1
ATOM 957 N N . TYR A 1 126 ? -31.962 -1.154 10.501 1.00 44.78 364 TYR A N 1
ATOM 958 C CA . TYR A 1 126 ? -32.972 -0.807 9.506 1.00 44.74 364 TYR A CA 1
ATOM 959 C C . TYR A 1 126 ? -34.373 -0.876 10.102 1.00 45.21 364 TYR A C 1
ATOM 960 O O . TYR A 1 126 ? -35.189 0.034 9.909 1.00 41.11 364 TYR A O 1
ATOM 969 N N . LEU A 1 127 ? -34.671 -1.955 10.831 1.00 46.29 365 LEU A N 1
ATOM 970 C CA . LEU A 1 127 ? -35.993 -2.099 11.433 1.00 46.37 365 LEU A CA 1
ATOM 971 C C . LEU A 1 127 ? -36.226 -1.052 12.516 1.00 44.85 365 LEU A C 1
ATOM 972 O O . LEU A 1 127 ? -37.332 -0.514 12.640 1.00 43.97 365 LEU A O 1
ATOM 977 N N . HIS A 1 128 ? -35.192 -0.747 13.307 1.00 44.29 366 HIS A N 1
ATOM 978 C CA . HIS A 1 128 ? -35.324 0.272 14.344 1.00 44.82 366 HIS A CA 1
ATOM 979 C C . HIS A 1 128 ? -35.591 1.649 13.749 1.00 46.39 366 HIS A C 1
ATOM 980 O O . HIS A 1 128 ? -36.174 2.511 14.416 1.00 47.05 366 HIS A O 1
ATOM 987 N N . ARG A 1 129 ? -35.176 1.875 12.502 1.00 46.83 367 ARG A N 1
ATOM 988 C CA . ARG A 1 129 ? -35.433 3.153 11.846 1.00 48.42 367 ARG A CA 1
ATOM 989 C C . ARG A 1 129 ? -36.823 3.202 11.224 1.00 50.53 367 ARG A C 1
ATOM 990 O O . ARG A 1 129 ? -37.527 4.211 11.350 1.00 51.60 367 ARG A O 1
ATOM 998 N N . ILE A 1 130 ? -37.232 2.124 10.557 1.00 52.25 368 ILE A N 1
ATOM 999 C CA . ILE A 1 130 ? -38.408 2.144 9.699 1.00 55.09 368 ILE A CA 1
ATOM 1000 C C . ILE A 1 130 ? -39.611 1.431 10.314 1.00 56.00 368 ILE A C 1
ATOM 1001 O O . ILE A 1 130 ? -40.752 1.772 9.967 1.00 53.88 368 ILE A O 1
ATOM 1006 N N . GLY A 1 131 ? -39.398 0.478 11.219 1.00 57.02 369 GLY A N 1
ATOM 1007 C CA . GLY A 1 131 ? -40.506 -0.310 11.729 1.00 58.45 369 GLY A CA 1
ATOM 1008 C C . GLY A 1 131 ? -41.497 0.514 12.524 1.00 58.37 369 GLY A C 1
ATOM 1009 O O . GLY A 1 131 ? -41.176 1.562 13.087 1.00 55.75 369 GLY A O 1
ATOM 1010 N N . ARG A 1 132 ? -42.734 0.023 12.567 1.00 62.65 370 ARG A N 1
ATOM 1011 C CA . ARG A 1 132 ? -43.811 0.635 13.330 1.00 65.06 370 ARG A CA 1
ATOM 1012 C C . ARG A 1 132 ? -44.237 -0.303 14.451 1.00 69.23 370 ARG A C 1
ATOM 1013 O O . ARG A 1 132 ? -44.350 -1.516 14.248 1.00 69.25 370 ARG A O 1
ATOM 1015 N N . SER A 1 133 ? -44.474 0.264 15.636 1.00 69.86 371 SER A N 1
ATOM 1016 C CA . SER A 1 133 ? -44.824 -0.555 16.792 1.00 74.24 371 SER A CA 1
ATOM 1017 C C . SER A 1 133 ? -46.266 -1.046 16.723 1.00 81.69 371 SER A C 1
ATOM 1018 O O . SER A 1 133 ? -46.538 -2.218 17.005 1.00 84.17 371 SER A O 1
ATOM 1021 N N . GLY A 1 134 ? -47.199 -0.170 16.353 1.00 86.43 372 GLY A N 1
ATOM 1022 C CA . GLY A 1 134 ? -48.591 -0.556 16.279 1.00 93.48 372 GLY A CA 1
ATOM 1023 C C . GLY A 1 134 ? -48.913 -1.379 15.046 1.00 98.78 372 GLY A C 1
ATOM 1024 O O . GLY A 1 134 ? -48.124 -1.496 14.109 1.00 98.60 372 GLY A O 1
ATOM 1025 N N . ARG A 1 135 ? -50.109 -1.964 15.060 1.00 106.43 373 ARG A N 1
ATOM 1026 C CA . ARG A 1 135 ? -50.611 -2.753 13.945 1.00 111.39 373 ARG A CA 1
ATOM 1027 C C . ARG A 1 135 ? -51.625 -1.992 13.101 1.00 118.31 373 ARG A C 1
ATOM 1028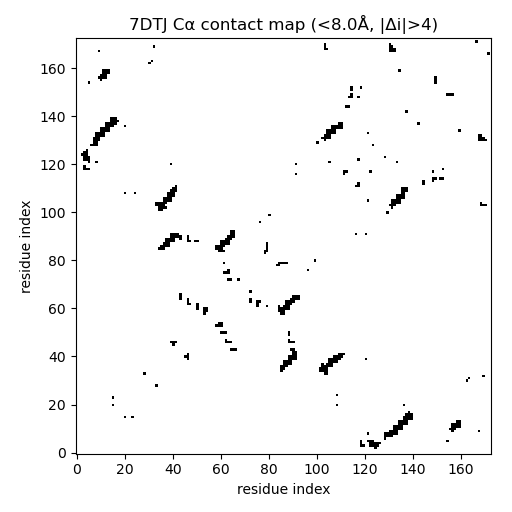 O O . ARG A 1 135 ? -52.300 -2.600 12.264 1.00 120.46 373 ARG A O 1
ATOM 1030 N N . PHE A 1 136 ? -51.752 -0.680 13.305 1.00 118.57 374 PHE A N 1
ATOM 1031 C CA . PHE A 1 136 ? -52.670 0.121 12.506 1.00 121.34 374 PHE A CA 1
ATOM 1032 C C . PHE A 1 136 ? -52.098 0.475 11.141 1.00 119.72 374 PHE A C 1
ATOM 1033 O O . PHE A 1 136 ? -52.868 0.782 10.224 1.00 120.40 374 PHE A O 1
ATOM 1035 N N . GLY A 1 137 ? -50.775 0.447 10.992 1.00 119.24 375 GLY A N 1
ATOM 1036 C CA . GLY A 1 137 ? -50.129 0.612 9.705 1.00 119.50 375 GLY A CA 1
ATOM 1037 C C . GLY A 1 137 ? -50.451 1.896 8.970 1.00 117.71 375 GLY A C 1
ATOM 1038 O O . GLY A 1 137 ? -50.976 1.858 7.852 1.00 117.48 375 GLY A O 1
ATOM 1039 N N . HIS A 1 138 ? -50.143 3.038 9.582 1.00 112.79 376 HIS A N 1
ATOM 1040 C CA . HIS A 1 138 ? -50.324 4.320 8.912 1.00 110.19 376 HIS A CA 1
ATOM 1041 C C . HIS A 1 138 ? -49.460 4.372 7.659 1.00 105.96 376 HIS A C 1
ATOM 1042 O O . HIS A 1 138 ? -48.246 4.153 7.723 1.00 106.06 376 HIS A O 1
ATOM 1044 N N . LEU A 1 139 ? -50.092 4.659 6.522 1.00 101.31 377 LEU A N 1
ATOM 1045 C CA . LEU A 1 139 ? -49.411 4.568 5.236 1.00 93.57 377 LEU A CA 1
ATOM 1046 C C . LEU A 1 139 ? -48.233 5.532 5.164 1.00 85.72 377 LEU A C 1
ATOM 1047 O O . LEU A 1 139 ? -48.331 6.697 5.561 1.00 84.15 377 LEU A O 1
ATOM 1049 N N . GLY A 1 140 ? -47.112 5.032 4.651 1.00 78.18 378 GLY A N 1
ATOM 1050 C CA . GLY A 1 140 ? -45.912 5.830 4.494 1.00 70.51 378 GLY A CA 1
ATOM 1051 C C . GLY A 1 140 ? -44.993 5.191 3.476 1.00 63.61 378 GLY A C 1
ATOM 1052 O O . GLY A 1 140 ? -45.258 4.102 2.962 1.00 63.94 378 GLY A O 1
ATOM 1053 N N . VAL A 1 141 ? -43.895 5.888 3.191 1.00 55.87 379 VAL A N 1
ATOM 1054 C CA . VAL A 1 141 ? -42.914 5.448 2.208 1.00 53.69 379 VAL A CA 1
ATOM 1055 C C . VAL A 1 141 ? -41.517 5.650 2.780 1.00 49.70 379 VAL A C 1
ATOM 1056 O O . VAL A 1 141 ? -41.217 6.702 3.357 1.00 49.92 379 VAL A O 1
ATOM 1060 N N . ALA A 1 142 ? -40.669 4.636 2.629 1.00 46.36 380 ALA A N 1
ATOM 1061 C CA . ALA A 1 142 ? -39.275 4.691 3.047 1.00 42.40 380 ALA A CA 1
ATOM 1062 C C . ALA A 1 142 ? -38.386 4.597 1.816 1.00 46.21 380 ALA A C 1
ATOM 1063 O O . ALA A 1 142 ? -38.589 3.723 0.965 1.00 45.49 380 ALA A O 1
ATOM 1065 N N . ILE A 1 143 ? -37.405 5.492 1.723 1.00 47.30 381 ILE A N 1
ATOM 1066 C CA . ILE A 1 143 ? -36.529 5.593 0.560 1.00 49.10 381 ILE A CA 1
ATOM 1067 C C . ILE A 1 143 ? -35.089 5.444 1.027 1.00 51.06 381 ILE A C 1
ATOM 1068 O O . ILE A 1 143 ? -34.631 6.197 1.896 1.00 50.34 381 ILE A O 1
ATOM 1073 N N . ASN A 1 144 ? -34.376 4.486 0.443 1.00 50.35 382 ASN A N 1
ATOM 1074 C CA . ASN A 1 144 ? -32.995 4.194 0.799 1.00 51.13 382 ASN A CA 1
ATOM 1075 C C . ASN A 1 144 ? -32.068 4.680 -0.307 1.00 55.10 382 ASN A C 1
ATOM 1076 O O . ASN A 1 144 ? -32.256 4.332 -1.477 1.00 57.83 382 ASN A O 1
ATOM 1081 N N . LEU A 1 145 ? -31.075 5.484 0.063 1.00 53.81 383 LEU A N 1
ATOM 1082 C CA . LEU A 1 145 ? -30.035 5.918 -0.860 1.00 53.42 383 LEU A CA 1
ATOM 1083 C C . LEU A 1 145 ? -28.849 4.974 -0.723 1.00 53.78 383 LEU A C 1
ATOM 1084 O O . LEU A 1 145 ? -28.228 4.901 0.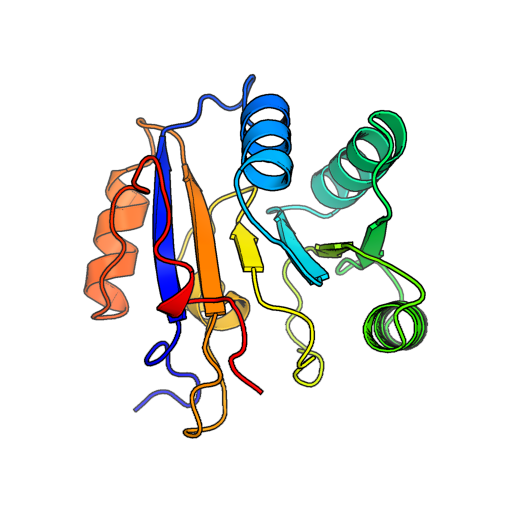341 1.00 51.46 383 LEU A O 1
ATOM 1089 N N . ILE A 1 146 ? -28.539 4.254 -1.793 1.00 56.95 384 ILE A N 1
ATOM 1090 C CA . ILE A 1 146 ? -27.576 3.167 -1.721 1.00 60.43 384 ILE A CA 1
ATOM 1091 C C . ILE A 1 146 ? -26.610 3.284 -2.894 1.00 61.15 384 ILE A C 1
ATOM 1092 O O . ILE A 1 146 ? -26.973 3.731 -3.984 1.00 60.56 384 ILE A O 1
ATOM 1097 N N . THR A 1 147 ? -25.360 2.908 -2.650 1.00 58.85 385 THR A N 1
ATOM 1098 C CA . THR A 1 147 ? -24.417 2.791 -3.748 1.00 60.06 385 THR A CA 1
ATOM 1099 C C . THR A 1 147 ? -24.527 1.406 -4.374 1.00 60.02 385 THR A C 1
ATOM 1100 O O . THR A 1 147 ? -24.950 0.438 -3.737 1.00 59.33 385 THR A O 1
ATOM 1104 N N . TYR A 1 148 ? -24.144 1.325 -5.649 1.00 61.04 386 TYR A N 1
ATOM 1105 C CA . TYR A 1 148 ? -24.173 0.040 -6.341 1.00 63.36 386 TYR A CA 1
ATOM 1106 C C . TYR A 1 148 ? -23.243 -0.964 -5.671 1.00 67.71 386 TYR A C 1
ATOM 1107 O O . TYR A 1 148 ? -23.555 -2.158 -5.593 1.00 69.32 386 TYR A O 1
ATOM 1116 N N . GLU A 1 149 ? -22.098 -0.494 -5.170 1.00 69.65 387 GLU A N 1
ATOM 1117 C CA . GLU A 1 149 ? -21.157 -1.366 -4.476 1.00 72.39 387 GLU A CA 1
ATOM 1118 C C . GLU A 1 149 ? -21.781 -2.026 -3.255 1.00 69.68 387 GLU A C 1
ATOM 1119 O O . GLU A 1 149 ? -21.330 -3.100 -2.843 1.00 70.74 387 GLU A O 1
ATOM 1125 N N . ASP A 1 150 ? -22.812 -1.408 -2.682 1.00 66.36 388 ASP A N 1
ATOM 1126 C CA . ASP A 1 150 ? -23.413 -1.811 -1.420 1.00 65.45 388 ASP A CA 1
ATOM 1127 C C . ASP A 1 150 ? -24.714 -2.590 -1.601 1.00 64.29 388 ASP A C 1
ATOM 1128 O O . ASP A 1 150 ? -25.436 -2.812 -0.621 1.00 63.40 388 ASP A O 1
ATOM 1133 N N . ARG A 1 151 ? -25.036 -2.999 -2.832 1.00 63.81 389 ARG A N 1
ATOM 1134 C CA . ARG A 1 151 ? -26.338 -3.608 -3.098 1.00 61.71 389 ARG A CA 1
ATOM 1135 C C . ARG A 1 151 ? -26.503 -4.945 -2.386 1.00 62.69 389 ARG A C 1
ATOM 1136 O O . ARG A 1 151 ? -27.632 -5.355 -2.095 1.00 62.43 389 ARG A O 1
ATOM 1144 N N . HIS A 1 152 ? -25.399 -5.641 -2.103 1.00 63.95 390 HIS A N 1
ATOM 1145 C CA . HIS A 1 152 ? -25.499 -6.928 -1.422 1.00 65.00 390 HIS A CA 1
ATOM 1146 C C . HIS A 1 152 ? -25.985 -6.768 0.012 1.00 63.78 390 HIS A C 1
ATOM 1147 O O . HIS A 1 152 ? -26.657 -7.662 0.539 1.00 64.66 390 HIS A O 1
ATOM 1154 N N . THR A 1 153 ? -25.659 -5.644 0.655 1.00 61.51 391 THR A N 1
ATOM 1155 C CA . THR A 1 153 ? -26.184 -5.384 1.991 1.00 60.86 391 THR A CA 1
ATOM 1156 C C . THR A 1 153 ? -27.698 -5.217 1.960 1.00 59.01 391 THR A C 1
ATOM 1157 O O . THR A 1 153 ? -28.398 -5.650 2.884 1.00 58.64 391 THR A O 1
ATOM 1161 N N . LEU A 1 154 ? -28.222 -4.597 0.900 1.00 58.42 392 LEU A N 1
ATOM 1162 C CA . LEU A 1 154 ? -29.666 -4.416 0.787 1.00 59.49 392 LEU A CA 1
ATOM 1163 C C . LEU A 1 154 ? -30.380 -5.750 0.618 1.00 59.44 392 LEU A C 1
ATOM 1164 O O . LEU A 1 154 ? -31.425 -5.982 1.237 1.00 55.20 392 LEU A O 1
ATOM 1169 N N . ARG A 1 155 ? -29.835 -6.639 -0.219 1.00 64.75 393 ARG A N 1
ATOM 1170 C CA . ARG A 1 155 ? -30.453 -7.947 -0.416 1.00 68.84 393 ARG A CA 1
ATOM 1171 C C . ARG A 1 155 ? -30.471 -8.748 0.879 1.00 66.16 393 ARG A C 1
ATOM 1172 O O . ARG A 1 155 ? -31.470 -9.403 1.199 1.00 66.01 393 ARG A O 1
ATOM 1180 N N . ARG A 1 156 ? -29.374 -8.707 1.637 1.00 66.51 394 ARG A N 1
ATOM 1181 C CA . ARG A 1 156 ? -29.297 -9.475 2.876 1.00 69.48 394 ARG A CA 1
ATOM 1182 C C . ARG A 1 156 ? -30.305 -8.966 3.900 1.00 66.74 394 ARG A C 1
ATOM 1183 O O . ARG A 1 156 ? -31.023 -9.753 4.526 1.00 67.66 394 ARG A O 1
ATOM 1191 N N . ILE A 1 157 ? -30.373 -7.644 4.081 1.00 63.96 395 ILE A N 1
ATOM 1192 C CA . ILE A 1 157 ? -31.354 -7.069 4.996 1.00 61.32 395 ILE A CA 1
ATOM 1193 C C . ILE A 1 157 ? -32.769 -7.349 4.508 1.00 61.72 395 ILE A C 1
ATOM 1194 O O . ILE A 1 157 ? -33.681 -7.578 5.313 1.00 60.96 395 ILE A O 1
ATOM 1199 N N . GLU A 1 158 ? -32.971 -7.358 3.188 1.00 62.68 396 GLU A N 1
ATOM 1200 C CA . GLU A 1 158 ? -34.290 -7.650 2.636 1.00 63.61 396 GLU A CA 1
ATOM 1201 C C . GLU A 1 158 ? -34.730 -9.071 2.972 1.00 64.67 396 GLU A C 1
ATOM 1202 O O . GLU A 1 158 ? -35.891 -9.302 3.330 1.00 62.57 396 GLU A O 1
ATOM 1208 N N . GLN A 1 159 ? -33.815 -10.038 2.864 1.00 67.12 397 GLN A N 1
ATOM 1209 C CA . GLN A 1 159 ? -34.159 -11.418 3.194 1.00 71.20 397 GLN A CA 1
ATOM 1210 C C . GLN A 1 159 ? -34.275 -11.615 4.700 1.00 70.41 397 GLN A C 1
ATOM 1211 O O . GLN A 1 159 ? -35.150 -12.353 5.169 1.00 72.28 397 GLN A O 1
ATOM 1217 N N . GLU A 1 160 ? -33.399 -10.967 5.474 1.00 68.15 398 GLU A N 1
ATOM 1218 C CA . GLU A 1 160 ? -33.418 -11.141 6.923 1.00 67.28 398 GLU A CA 1
ATOM 1219 C C . GLU A 1 160 ? -34.696 -10.580 7.536 1.00 64.12 398 GLU A C 1
ATOM 1220 O O . GLU A 1 160 ? -35.247 -11.161 8.478 1.00 66.35 398 GLU A O 1
ATOM 1226 N N . LEU A 1 161 ? -35.180 -9.454 7.020 1.00 61.11 399 LEU A N 1
ATOM 1227 C CA . LEU A 1 161 ? -36.410 -8.849 7.511 1.00 59.67 399 LEU A CA 1
ATOM 1228 C C . LEU A 1 161 ? -37.650 -9.376 6.803 1.00 61.41 399 LEU A C 1
ATOM 1229 O O . LEU A 1 161 ? -38.763 -8.968 7.154 1.00 61.99 399 LEU A O 1
ATOM 1234 N N . ARG A 1 162 ? -37.482 -10.266 5.821 1.00 61.77 400 ARG A N 1
ATOM 1235 C CA . ARG A 1 162 ? -38.598 -10.897 5.115 1.00 64.45 400 ARG A CA 1
ATOM 1236 C C . ARG A 1 162 ? -39.544 -9.854 4.524 1.00 61.88 400 ARG A C 1
ATOM 1237 O O . ARG A 1 162 ? -40.766 -10.015 4.529 1.00 63.57 400 ARG A O 1
ATOM 1245 N N . THR A 1 163 ? -38.969 -8.774 4.008 1.00 57.87 401 THR A N 1
ATOM 1246 C CA . THR A 1 163 ? -39.711 -7.658 3.439 1.00 56.24 401 THR A CA 1
ATOM 1247 C C . THR A 1 163 ? -39.345 -7.496 1.966 1.00 56.06 401 THR A C 1
ATOM 1248 O O . THR A 1 163 ? -38.589 -8.288 1.400 1.00 57.45 401 THR A O 1
ATOM 1252 N N . ARG A 1 164 ? -39.893 -6.456 1.341 1.00 56.41 402 ARG A N 1
ATOM 1253 C CA . ARG A 1 164 ? -39.649 -6.177 -0.068 1.00 57.91 402 ARG A CA 1
ATOM 1254 C C . ARG A 1 164 ? -39.269 -4.713 -0.224 1.00 59.11 402 ARG A C 1
ATOM 1255 O O . ARG A 1 164 ? -40.016 -3.826 0.201 1.00 61.35 402 ARG A O 1
ATOM 1257 N N . ILE A 1 165 ? -38.110 -4.468 -0.827 1.00 57.45 403 ILE A N 1
ATOM 1258 C CA . ILE A 1 165 ? -37.616 -3.124 -1.100 1.00 53.26 403 ILE A CA 1
ATOM 1259 C C . ILE A 1 165 ? -37.452 -3.011 -2.606 1.00 52.12 403 ILE A C 1
ATOM 1260 O O . ILE A 1 165 ? -36.588 -3.673 -3.197 1.00 51.51 403 ILE A O 1
ATOM 1265 N N . GLU A 1 166 ? -38.258 -2.177 -3.221 1.00 53.36 404 GLU A N 1
ATOM 1266 C CA . GLU A 1 166 ? -38.273 -2.124 -4.670 1.00 57.02 404 GLU A CA 1
ATOM 1267 C C . GLU A 1 166 ? -37.476 -0.931 -5.188 1.00 53.56 404 GLU A C 1
ATOM 1268 O O . GLU A 1 166 ? -37.342 0.078 -4.495 1.00 51.50 404 GLU A O 1
ATOM 1274 N N . PRO A 1 167 ? -36.935 -1.019 -6.400 1.00 52.08 405 PRO A N 1
ATOM 1275 C CA . PRO A 1 167 ? -36.314 0.165 -7.010 1.00 52.42 405 PRO A CA 1
ATOM 1276 C C . PRO A 1 167 ? -37.359 1.251 -7.219 1.00 55.26 405 PRO A C 1
ATOM 1277 O O . PRO A 1 167 ? -38.470 0.980 -7.681 1.00 57.73 405 PRO A O 1
ATOM 1281 N N . ILE A 1 168 ? -37.011 2.475 -6.843 1.00 55.53 406 ILE A N 1
ATOM 1282 C CA . ILE A 1 168 ? -38.012 3.547 -6.839 1.00 57.04 406 ILE A CA 1
ATOM 1283 C C . ILE A 1 168 ? -38.444 3.843 -8.275 1.00 57.12 406 ILE A C 1
ATOM 1284 O O . ILE A 1 168 ? -37.584 3.997 -9.159 1.00 55.45 406 ILE A O 1
ATOM 1289 N N . PRO A 1 169 ? -39.741 3.892 -8.560 1.00 61.02 407 PRO A N 1
ATOM 1290 C CA . PRO A 1 169 ? -40.187 4.308 -9.894 1.00 65.51 407 PRO A CA 1
ATOM 1291 C C . PRO A 1 169 ? -39.996 5.803 -10.095 1.00 70.56 407 PRO A C 1
ATOM 1292 O O . PRO A 1 169 ? -39.620 6.547 -9.185 1.00 70.09 407 PRO A O 1
ATOM 1296 N N . LYS A 1 170 ? -40.261 6.240 -11.330 1.00 76.06 408 LYS A N 1
ATOM 1297 C CA . LYS A 1 170 ? -40.253 7.671 -11.615 1.00 81.54 408 LYS A CA 1
ATOM 1298 C C . LYS A 1 170 ? -41.340 8.395 -10.829 1.00 82.52 408 LYS A C 1
ATOM 1299 O O . LYS A 1 170 ? -41.119 9.499 -10.318 1.00 83.33 408 LYS A O 1
ATOM 1305 N N . THR A 1 171 ? -42.523 7.797 -10.732 1.00 82.86 409 THR A N 1
ATOM 1306 C CA . THR A 1 171 ? -43.657 8.388 -10.030 1.00 82.32 409 THR A CA 1
ATOM 1307 C C . THR A 1 171 ? -44.107 7.420 -8.944 1.00 77.71 409 THR A C 1
ATOM 1308 O O . THR A 1 171 ? -44.647 6.350 -9.248 1.00 76.40 409 THR A O 1
ATOM 1312 N N . VAL A 1 172 ? -43.873 7.784 -7.685 1.00 73.37 410 VAL A N 1
ATOM 1313 C CA . VAL A 1 172 ? -44.377 6.986 -6.575 1.00 68.61 410 VAL A CA 1
ATOM 1314 C C . VAL A 1 172 ? -45.886 7.158 -6.493 1.00 70.22 410 VAL A C 1
ATOM 1315 O O . VAL A 1 172 ? -46.397 8.285 -6.494 1.00 72.02 410 VAL A O 1
ATOM 1319 N N . ASP A 1 173 ? -46.603 6.044 -6.444 1.00 70.80 411 ASP A N 1
ATOM 1320 C CA . ASP A 1 173 ? -48.053 6.082 -6.331 1.00 72.23 411 ASP A CA 1
ATOM 1321 C C . ASP A 1 173 ? -48.438 6.831 -5.061 1.00 72.37 411 ASP A C 1
ATOM 1322 O O . ASP A 1 173 ? -48.151 6.344 -3.956 1.00 69.40 411 ASP A O 1
ATOM 1327 N N . PRO A 1 174 ? -49.074 8.005 -5.158 1.00 76.95 412 PRO A N 1
ATOM 1328 C CA . PRO A 1 174 ? -49.426 8.747 -3.938 1.00 78.16 412 PRO A CA 1
ATOM 1329 C C . PRO A 1 174 ? -50.383 7.997 -3.034 1.00 78.75 412 PRO A C 1
ATOM 1330 O O . PRO A 1 174 ? -50.483 8.342 -1.850 1.00 77.63 412 PRO A O 1
ATOM 1334 N N . LYS A 1 175 ? -51.083 6.981 -3.546 1.00 82.20 413 LYS A N 1
ATOM 1335 C CA . LYS A 1 175 ? -51.897 6.123 -2.696 1.00 84.08 413 LYS A CA 1
ATOM 1336 C C . LYS A 1 175 ? -51.102 5.526 -1.546 1.00 80.97 413 LYS A C 1
ATOM 1337 O O . LYS A 1 175 ? -51.698 5.151 -0.532 1.00 82.37 413 LYS A O 1
ATOM 1343 N N . LEU A 1 176 ? -49.780 5.443 -1.674 1.00 76.99 414 LEU A N 1
ATOM 1344 C CA . LEU A 1 176 ? -48.946 4.742 -0.707 1.00 73.01 414 LEU A CA 1
ATOM 1345 C C . LEU A 1 176 ? -48.340 5.648 0.363 1.00 70.03 414 LEU A C 1
ATOM 1346 O O . LEU A 1 176 ? -47.716 5.137 1.302 1.00 68.99 414 LEU A O 1
ATOM 1351 N N . TYR A 1 177 ? -48.488 6.968 0.250 1.00 66.95 415 TYR A N 1
ATOM 1352 C CA . TYR A 1 177 ? -47.907 7.853 1.254 1.00 64.59 415 TYR A CA 1
ATOM 1353 C C . TYR A 1 177 ? -48.638 9.178 1.428 1.00 67.52 415 TYR A C 1
ATOM 1354 O O . TYR A 1 177 ? -48.270 9.935 2.329 1.00 68.13 415 TYR A O 1
ATOM 1363 N N . VAL A 1 178 ? -49.645 9.493 0.621 1.00 70.92 416 VAL A N 1
ATOM 1364 C CA . VAL A 1 178 ? -50.432 10.710 0.787 1.00 74.12 416 VAL A CA 1
ATOM 1365 C C . VAL A 1 178 ? -51.686 10.337 1.567 1.00 78.36 416 VAL A C 1
ATOM 1366 O O . VAL A 1 178 ? -52.568 9.646 1.047 1.00 80.58 416 VAL A O 1
ATOM 1370 N N . ALA A 1 179 ? -51.757 10.788 2.819 1.00 81.71 417 ALA A N 1
ATOM 1371 C CA . ALA A 1 179 ? -52.871 10.438 3.691 1.00 85.84 417 ALA A CA 1
ATOM 1372 C C . ALA A 1 179 ? -54.191 10.911 3.097 1.00 91.88 417 ALA A C 1
ATOM 1373 O O . ALA A 1 179 ? -54.335 12.076 2.715 1.00 94.22 417 ALA A O 1
ATOM 1375 N N . ASP A 1 180 ? -55.155 10.001 3.025 1.00 94.88 418 ASP A N 1
ATOM 1376 C CA . ASP A 1 180 ? -56.447 10.264 2.390 1.00 100.40 418 ASP A CA 1
ATOM 1377 C C . ASP A 1 180 ? -57.518 10.605 3.419 1.00 102.38 418 ASP A C 1
ATOM 1378 O O . ASP A 1 180 ? -58.621 10.059 3.398 1.00 103.87 418 ASP A O 1
ATOM 1383 N N . GLN A 1 181 ? -57.204 11.522 4.329 1.00 102.51 419 GLN A N 1
ATOM 1384 C CA . GLN A 1 181 ? -58.162 11.970 5.334 1.00 104.29 419 GLN A CA 1
ATOM 1385 C C . GLN A 1 181 ? -57.741 13.310 5.929 1.00 103.38 419 GLN A C 1
ATOM 1386 O O . GLN A 1 181 ? -56.670 13.426 6.525 1.00 100.45 419 GLN A O 1
#

Radius of gyration: 15.06 Å; Cα contacts (8 Å, |Δi|>4): 285; chains: 1; bounding box: 37×39×39 Å

Secondary structure (DSSP, 8-state):
--SSB-TTEEEEEEE--GGGHHHHHHHHHHHS--SEEEEE-SSHHHHHHHHHHHHHHT--EEEE-TTS-HHHHHHHHHHHHHTS-SEEEE---SSPPPP-TTEEEEEESS--SSHHHHHHHH-BSSSS---EEEEEEE-GGGHHHHHHHHHHTT--EEEPPSS--GGGTS---

Solvent-accessible surface area: 9882 Å² total; per-residue (Å²): 238,90,150,30,42,15,146,43,28,37,5,17,30,16,90,11,119,98,169,84,8,39,112,27,0,55,63,5,26,83,86,10,139,15,82,8,0,28,0,25,0,63,45,20,124,84,0,76,89,7,7,120,87,4,65,115,81,60,72,58,16,88,76,10,11,59,164,31,61,78,83,95,37,83,149,21,33,107,48,0,112,112,52,95,6,134,3,0,0,5,5,54,33,162,92,94,46,114,113,14,134,29,28,16,0,30,0,0,11,6,6,1,122,53,9,126,30,0,24,51,15,12,5,33,79,43,111,105,33,77,60,10,3,0,0,0,1,4,25,128,141,27,57,115,16,5,114,113,0,40,142,82,29,174,33,69,7,108,78,35,55,183,111,11,67,70,158,62,8,56,68,142,143

B-factor: mean 65.17, std 14.17, range [36.26, 123.45]

Nearest PDB structures (foldseek):
  7dtj-assembly1_A  TM=1.006E+00  e=6.558E-37  Caenorhabditis elegans
  6s8r-assembly1_A  TM=9.858E-01  e=2.595E-27  Drosophila melanogaster
  1s2m-assembly1_A  TM=9.587E-01  e=3.676E-25  Saccharomyces cerevisiae
  6s8s-assembly1_A  TM=9.462E-01  e=6.618E-26  Homo sapiens
  4bru-assembly1_A  TM=9.705E-01  e=1.082E-24  Saccharomyces cerevisiae S288C

InterPro domains:
  IPR000629 ATP-dependent RNA helicase DEAD-box, conserved site [PS00039] (190-198)
  IPR001650 Helicase, C-terminal domain-like [PF00271] (267-375)
  IPR001650 Helicase, C-terminal domain-like [PS51194] (254-414)
  IPR001650 Helicase, C-terminal domain-like [SM00490] (294-375)
  IPR011545 DEAD/DEAH-box helicase domain [PF00270] (67-231)
  IPR014001 Helicase superfamily 1/2, ATP-binding domain [PS51192] (74-244)
  IPR014001 Helicase superfamily 1/2, ATP-binding domain [SM00487] (62-258)
  IPR014014 RNA helicase, DEAD-box type, Q motif [PS51195] (43-71)
  IPR027417 P-loop containing nucleoside triphosphate hydrolase [G3DSA:3.40.50.300] (43-248)
  IPR027417 P-loop containing nucleoside triphosphate hydrolase [G3DSA:3.40.50.300] (249-422)
  IPR027417 P-loop containing nucleoside triphosphate hydrolase [SSF52540] (112-397)

Foldseek 3Di:
DDLFAQPQEAAAEAADDLVCLLVVVVVCPVQDPQQAEEEEDADPVVLVVSQVVCVVVPAWEDEDEDPDDPVVVVVVVVCVLVVVTRYYYYYQDPDDDDDRLSGAEYEHSDDDQALVSVRSRRTDRDPPNRFHYYYYYHHPVCVVSVVVSCVVSVHDYYHDDPHDDVVRGPDPD

GO terms:
  GO:0005515 protein binding (F, IPI)
  GO:0035770 ribonucleoprotein granule (C, IDA)
  GO:0043186 P granule (C, IDA)
  GO:0000932 P-body (C, IDA)
  GO:0010494 cytoplasmic stress granule (C, IDA)
  GO:1990904 ribonucleoprotein complex (C, IDA)
  GO:0016071 mRNA metabolic process (P, TAS)
  GO:0043066 negative regulation of apoptotic process (P, IMP)
  GO:0016071 mRNA metabolic process (P, IMP)
  GO:0017148 negative regulation of translation (P, IMP)
  GO:0033962 P-body assembly (P, IMP)
  GO:0007276 gamete generation (P, IMP)
  GO:0008340 determination of adult lifespan (P, IMP)
  GO:0005737 cytoplasm (C, EXP)

Organism: Caenorhabditis elegans (NCBI:txid6239)

Sequence (173 aa):
MEELTLLGVTQYYAFVQEKQKVHCLNTLFRKLQINQSIIFCNSTQRVELLAKKITEIGYSCYYIHSKMAQNHRNRVFHDFRQGNCRNLVCSDLLTRGIDIQAVNVVINFDFPRNAETYLHRIGRSGRFGHLGVAINLITYEDRHTLRRIEQELRTRIEPIPKTVDPKLYVADQ